Protein AF-A0A968TEH0-F1 (afdb_monomer_lite)

Structure (mmCIF, N/CA/C/O backbone):
data_AF-A0A968TEH0-F1
#
_entry.id   AF-A0A968TEH0-F1
#
loop_
_atom_site.group_PDB
_atom_site.id
_atom_site.type_symbol
_atom_site.label_atom_id
_atom_site.label_alt_id
_atom_site.label_comp_id
_atom_site.label_asym_id
_atom_site.label_entity_id
_atom_site.label_seq_id
_atom_site.pdbx_PDB_ins_code
_atom_site.Cartn_x
_atom_site.Cartn_y
_atom_site.Cartn_z
_atom_site.occupancy
_atom_site.B_iso_or_equiv
_atom_site.auth_seq_id
_atom_site.auth_comp_id
_atom_site.auth_asym_id
_atom_site.auth_atom_id
_atom_site.pdbx_PDB_model_num
ATOM 1 N N . MET A 1 1 ? -9.177 -7.107 -7.994 1.00 61.75 1 MET A N 1
ATOM 2 C CA . MET A 1 1 ? -7.861 -6.445 -7.849 1.00 61.75 1 MET A CA 1
ATOM 3 C C . MET A 1 1 ? -6.880 -6.780 -8.982 1.00 61.75 1 MET A C 1
ATOM 5 O O . MET A 1 1 ? -6.557 -5.897 -9.765 1.00 61.75 1 MET A O 1
ATOM 9 N N . ALA A 1 2 ? -6.481 -8.047 -9.148 1.00 58.28 2 ALA A N 1
ATOM 10 C CA . ALA A 1 2 ? -5.548 -8.527 -10.185 1.00 58.28 2 ALA A CA 1
ATOM 11 C C . ALA A 1 2 ? -5.849 -8.041 -11.621 1.00 58.28 2 ALA A C 1
ATOM 13 O O . ALA A 1 2 ? -5.008 -7.431 -12.283 1.00 58.28 2 ALA A O 1
ATOM 14 N N . ALA A 1 3 ? -7.084 -8.258 -12.088 1.00 64.19 3 ALA A N 1
ATOM 15 C CA . ALA A 1 3 ? -7.509 -7.868 -13.432 1.00 64.19 3 ALA A CA 1
ATOM 16 C C . ALA A 1 3 ? -7.484 -6.344 -13.653 1.00 64.19 3 ALA A C 1
ATOM 18 O O . ALA A 1 3 ? -7.127 -5.901 -14.747 1.00 64.19 3 ALA A O 1
ATOM 19 N N . ARG A 1 4 ? -7.807 -5.566 -12.605 1.00 73.94 4 ARG A N 1
ATOM 20 C CA . ARG A 1 4 ? -7.788 -4.092 -12.591 1.00 73.94 4 ARG A CA 1
ATOM 21 C C . ARG A 1 4 ? -6.352 -3.574 -12.735 1.00 73.94 4 ARG A C 1
ATOM 23 O O . ARG A 1 4 ? -6.120 -2.664 -13.521 1.00 73.94 4 ARG A O 1
ATOM 30 N N . LEU A 1 5 ? -5.382 -4.205 -12.063 1.00 68.00 5 LEU A N 1
ATOM 31 C CA . LEU A 1 5 ? -3.966 -3.800 -12.104 1.00 68.00 5 LEU A CA 1
ATOM 32 C C . LEU A 1 5 ? -3.349 -4.021 -13.474 1.00 68.00 5 LEU A C 1
ATOM 34 O O . LEU A 1 5 ? -2.732 -3.122 -14.030 1.00 68.00 5 LEU A O 1
ATOM 38 N N . LEU A 1 6 ? -3.581 -5.192 -14.055 1.00 68.69 6 LEU A N 1
ATOM 39 C CA . LEU A 1 6 ? -3.046 -5.528 -15.372 1.00 68.69 6 LEU A CA 1
ATOM 40 C C . LEU A 1 6 ? -3.805 -4.837 -16.512 1.00 68.69 6 LEU A C 1
ATOM 42 O O . LEU A 1 6 ? -3.289 -4.749 -17.620 1.00 68.69 6 LEU A O 1
ATOM 46 N N . ALA A 1 7 ? -5.025 -4.348 -16.261 1.00 74.12 7 ALA A N 1
ATOM 47 C CA . ALA A 1 7 ? -5.728 -3.473 -17.197 1.00 74.12 7 ALA A CA 1
ATOM 48 C C . ALA A 1 7 ? -5.139 -2.056 -17.190 1.00 74.12 7 ALA A C 1
ATOM 50 O O . ALA A 1 7 ? -5.002 -1.463 -18.254 1.00 74.12 7 ALA A O 1
ATOM 51 N N . ALA A 1 8 ? -4.771 -1.538 -16.014 1.00 77.69 8 ALA A N 1
ATOM 52 C CA . ALA A 1 8 ? -4.158 -0.218 -15.881 1.00 77.69 8 ALA A CA 1
ATOM 53 C C . ALA A 1 8 ? -2.677 -0.189 -16.288 1.00 77.69 8 ALA A C 1
ATOM 55 O O . ALA A 1 8 ? -2.227 0.813 -16.836 1.00 77.69 8 ALA A O 1
ATOM 56 N N . TYR A 1 9 ? -1.943 -1.284 -16.064 1.00 78.56 9 TYR A N 1
ATOM 57 C CA . TYR A 1 9 ? -0.520 -1.410 -16.395 1.00 78.56 9 TYR A CA 1
ATOM 58 C C . TYR A 1 9 ? -0.233 -2.705 -17.172 1.00 78.56 9 TYR A C 1
ATOM 60 O O . TYR A 1 9 ? 0.296 -3.673 -16.608 1.00 78.56 9 TYR A O 1
ATOM 68 N N . PRO A 1 10 ? -0.581 -2.767 -18.470 1.00 72.19 10 PRO A N 1
ATOM 69 C CA . PRO A 1 10 ? -0.340 -3.947 -19.298 1.00 72.19 10 PRO A CA 1
ATOM 70 C C . PRO A 1 10 ? 1.14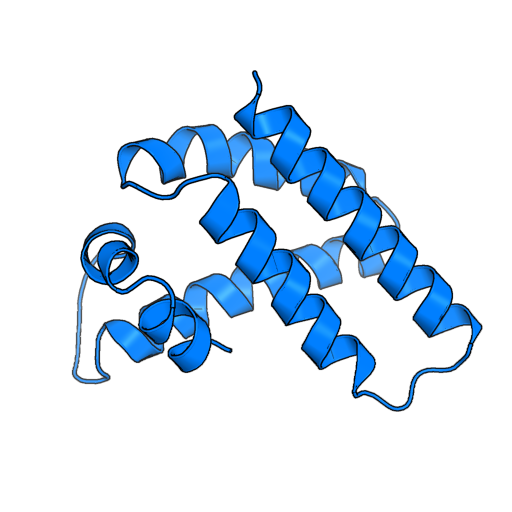3 -4.333 -19.387 1.00 72.19 10 PRO A C 1
ATOM 72 O O . PRO A 1 10 ? 1.463 -5.513 -19.561 1.00 72.19 10 PRO A O 1
ATOM 75 N N . GLU A 1 11 ? 2.056 -3.369 -19.225 1.00 73.94 11 GLU A N 1
ATOM 76 C CA . GLU A 1 11 ? 3.504 -3.589 -19.250 1.00 73.94 11 GLU A CA 1
ATOM 77 C C . GLU A 1 11 ? 3.992 -4.531 -18.141 1.00 73.94 11 GLU A C 1
ATOM 79 O O . GLU A 1 11 ? 5.016 -5.187 -18.309 1.00 73.94 11 GLU A O 1
ATOM 84 N N . LEU A 1 12 ? 3.240 -4.669 -17.042 1.00 64.81 12 LEU A N 1
ATOM 85 C CA . LEU A 1 12 ? 3.583 -5.553 -15.923 1.00 64.81 12 LEU A CA 1
ATOM 86 C C . LEU A 1 12 ? 3.440 -7.049 -16.255 1.00 64.81 12 LEU A C 1
ATOM 88 O O . LEU A 1 12 ? 3.896 -7.900 -15.491 1.00 64.81 12 LEU A O 1
ATOM 92 N N . SER A 1 13 ? 2.84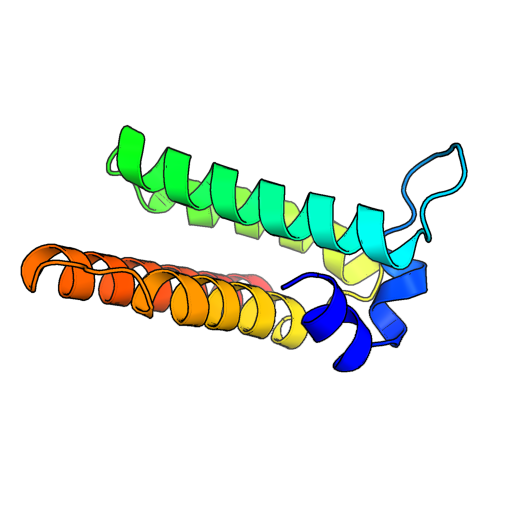0 -7.395 -17.396 1.00 63.91 13 SER A N 1
ATOM 93 C CA . SER A 1 13 ? 2.610 -8.786 -17.812 1.00 63.91 13 SER A CA 1
ATOM 94 C C . SER A 1 13 ? 3.887 -9.573 -18.155 1.00 63.91 13 SER A C 1
ATOM 96 O O . SER A 1 13 ? 3.910 -10.794 -17.992 1.00 63.91 13 SER A O 1
ATOM 98 N N . GLY A 1 14 ? 4.959 -8.905 -18.599 1.00 56.75 14 GLY A N 1
ATOM 99 C CA . GLY A 1 14 ? 6.261 -9.538 -18.882 1.00 56.75 14 GLY A CA 1
ATOM 100 C C . GLY A 1 14 ? 7.188 -9.646 -17.664 1.00 56.75 14 GLY A C 1
ATOM 101 O O . GLY A 1 14 ? 8.130 -10.426 -17.661 1.00 56.75 14 GLY A O 1
ATOM 102 N N . VAL A 1 15 ? 6.890 -8.873 -16.623 1.00 57.59 15 VAL A N 1
ATOM 103 C CA . VAL A 1 15 ? 7.747 -8.566 -15.467 1.00 57.59 15 VAL A CA 1
ATOM 104 C C . VAL A 1 15 ? 7.603 -9.587 -14.344 1.00 57.59 15 VAL A C 1
ATOM 106 O O . VAL A 1 15 ? 8.559 -9.899 -13.644 1.00 57.59 15 VAL A O 1
ATOM 109 N N . LEU A 1 16 ? 6.388 -10.106 -14.170 1.00 53.12 16 LEU A N 1
ATOM 110 C CA . LEU A 1 16 ? 6.039 -11.004 -13.072 1.00 53.12 16 LEU A CA 1
ATOM 111 C C . LEU A 1 16 ? 6.209 -12.493 -13.445 1.00 53.12 16 LEU A C 1
ATOM 113 O O . LEU A 1 16 ? 5.888 -13.362 -12.643 1.00 53.12 16 LEU A O 1
ATOM 117 N N . GLN A 1 17 ? 6.725 -12.816 -14.637 1.00 48.00 17 GLN A N 1
ATOM 118 C CA . GLN A 1 17 ? 6.958 -14.198 -15.075 1.00 48.00 17 GLN A CA 1
ATOM 119 C C . GLN A 1 17 ? 8.167 -14.830 -14.358 1.00 48.00 17 GLN A C 1
ATOM 121 O O . GLN A 1 17 ? 9.254 -14.914 -14.921 1.00 48.00 17 GLN A O 1
ATOM 126 N N . MET A 1 18 ? 7.977 -15.311 -13.128 1.00 43.78 18 MET A N 1
ATOM 127 C CA . MET A 1 18 ? 8.868 -16.302 -12.511 1.00 43.78 18 MET A CA 1
ATOM 128 C C . MET A 1 18 ? 8.183 -17.682 -12.530 1.00 43.78 18 MET A C 1
ATOM 130 O O . MET A 1 18 ? 7.160 -17.877 -11.884 1.00 43.78 18 MET A O 1
ATOM 134 N N . GLU A 1 19 ? 8.755 -18.577 -13.346 1.00 37.81 19 GLU A N 1
ATOM 135 C CA . GLU A 1 19 ? 8.644 -20.051 -13.416 1.00 37.81 19 GLU A CA 1
ATOM 136 C C . GLU A 1 19 ? 7.235 -20.724 -13.403 1.00 37.81 19 GLU A C 1
ATOM 138 O O . GLU A 1 19 ? 6.604 -20.881 -12.368 1.00 37.81 19 GLU A O 1
ATOM 143 N N . THR A 1 20 ? 6.802 -21.179 -14.603 1.00 40.12 20 THR A N 1
ATOM 144 C CA . THR A 1 20 ? 6.086 -22.445 -14.993 1.00 40.12 20 THR A CA 1
ATOM 145 C C . THR A 1 20 ? 5.087 -23.117 -14.007 1.00 40.12 20 THR A C 1
ATOM 147 O O . THR A 1 20 ? 5.441 -23.373 -12.872 1.00 40.12 20 THR A O 1
ATOM 150 N N . VAL A 1 21 ? 3.852 -23.584 -14.307 1.00 37.91 21 VAL A N 1
ATOM 151 C CA . VAL A 1 21 ? 3.203 -24.254 -15.471 1.00 37.91 21 VAL A CA 1
ATOM 152 C C . VAL A 1 21 ? 1.648 -24.155 -15.328 1.00 37.91 21 VAL A C 1
ATOM 154 O O . VAL A 1 21 ? 1.125 -23.969 -14.235 1.00 37.91 21 VAL A O 1
ATOM 157 N N . VAL A 1 22 ? 0.905 -24.362 -16.428 1.00 39.41 22 VAL A N 1
ATOM 158 C CA . VAL A 1 22 ? -0.532 -24.749 -16.574 1.00 39.41 22 VAL A CA 1
ATOM 159 C C . VAL A 1 22 ? -1.605 -23.647 -16.552 1.00 39.41 22 VAL A C 1
ATOM 161 O O . VAL A 1 22 ? -1.764 -22.906 -15.596 1.00 39.41 22 VAL A O 1
ATOM 164 N N . ALA A 1 23 ? -2.346 -23.605 -17.661 1.00 39.25 23 ALA A N 1
ATOM 165 C CA . ALA A 1 23 ? -3.567 -22.883 -18.029 1.00 39.25 23 ALA A CA 1
ATOM 166 C C . ALA A 1 23 ? -4.511 -22.367 -16.911 1.00 39.25 23 ALA A C 1
ATOM 168 O O . ALA A 1 23 ? -5.632 -22.830 -16.743 1.00 39.25 23 ALA A O 1
ATOM 169 N N . SER A 1 24 ? -4.107 -21.290 -16.256 1.00 45.25 24 SER A N 1
ATOM 170 C CA . SER A 1 24 ? -4.930 -20.097 -16.025 1.00 45.25 24 SER A CA 1
ATOM 171 C C . SER A 1 24 ? -4.114 -18.928 -16.572 1.00 45.25 24 SER A C 1
ATOM 173 O O . SER A 1 24 ? -2.874 -19.006 -16.576 1.00 45.25 24 SER A O 1
ATOM 175 N N . SER A 1 25 ? -4.751 -17.917 -17.175 1.00 55.91 25 SER A N 1
ATOM 176 C CA . SER A 1 25 ? -4.002 -16.884 -17.902 1.00 55.91 25 SER A CA 1
ATOM 177 C C . SER A 1 25 ? -2.899 -16.339 -16.984 1.00 55.91 25 SER A C 1
ATOM 179 O O . SER A 1 25 ? -3.137 -16.136 -15.793 1.00 55.91 25 SER A O 1
ATOM 181 N N . ALA A 1 26 ? -1.657 -16.208 -17.471 1.00 53.78 26 ALA A N 1
ATOM 182 C CA . ALA A 1 26 ? -0.547 -15.745 -16.625 1.00 53.78 26 ALA A CA 1
ATOM 183 C C . ALA A 1 26 ? -0.945 -14.451 -15.891 1.00 53.78 26 ALA A C 1
ATOM 185 O O . ALA A 1 26 ? -0.679 -14.286 -14.711 1.00 53.78 26 ALA A O 1
ATOM 186 N N . ARG A 1 27 ? -1.741 -13.611 -16.555 1.00 51.56 27 ARG A N 1
ATOM 187 C CA . ARG A 1 27 ? -2.398 -12.430 -16.000 1.00 51.56 27 ARG A CA 1
ATOM 188 C C . ARG A 1 27 ? -3.142 -12.683 -14.673 1.00 51.56 27 ARG A C 1
ATOM 190 O O . ARG A 1 27 ? -2.923 -11.946 -13.716 1.00 51.56 27 ARG A O 1
ATOM 197 N N . ASP A 1 28 ? -3.982 -13.709 -14.590 1.00 52.12 28 ASP A N 1
ATOM 198 C CA . ASP A 1 28 ? -4.795 -13.972 -13.394 1.00 52.12 28 ASP A CA 1
ATOM 199 C C . ASP A 1 28 ? -3.930 -14.431 -12.216 1.00 52.12 28 ASP A C 1
ATOM 201 O O . ASP A 1 28 ? -4.046 -13.896 -11.115 1.00 52.12 28 ASP A O 1
ATOM 205 N N . ARG A 1 29 ? -2.975 -15.333 -12.472 1.00 53.84 29 ARG A N 1
ATOM 206 C CA . ARG A 1 29 ? -2.059 -15.851 -11.443 1.00 53.84 29 ARG A CA 1
ATOM 207 C C . ARG A 1 29 ? -1.102 -14.795 -10.914 1.00 53.84 29 ARG A C 1
ATOM 209 O O . ARG A 1 29 ? -0.831 -14.744 -9.720 1.00 53.84 29 ARG A O 1
ATOM 216 N N . LEU A 1 30 ? -0.586 -13.944 -11.793 1.00 52.19 30 LEU A N 1
ATOM 217 C CA . LEU A 1 30 ? 0.397 -12.928 -11.420 1.00 52.19 30 LEU A CA 1
ATOM 218 C C . LEU A 1 30 ? -0.228 -11.835 -10.556 1.00 52.19 30 LEU A C 1
ATOM 220 O O . LEU A 1 30 ? 0.357 -11.421 -9.555 1.00 52.19 30 LEU A O 1
ATOM 224 N N . GLY A 1 31 ? -1.447 -11.414 -10.892 1.00 57.22 31 GLY A N 1
ATOM 225 C CA . GLY A 1 31 ? -2.183 -10.500 -10.031 1.00 57.22 31 GLY A CA 1
ATOM 226 C C . GLY A 1 31 ? -2.632 -11.154 -8.719 1.00 57.22 31 GLY A C 1
ATOM 227 O O . GLY A 1 31 ? -2.646 -10.480 -7.694 1.00 57.22 31 GLY A O 1
ATOM 228 N N . GLU A 1 32 ? -2.948 -12.451 -8.711 1.00 59.66 32 GLU A N 1
A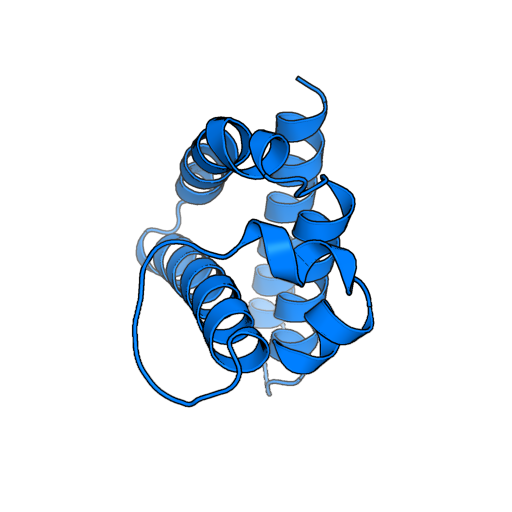TOM 229 C CA . GLU A 1 32 ? -3.263 -13.190 -7.482 1.00 59.66 32 GLU A CA 1
ATOM 230 C C . GLU A 1 32 ? -2.055 -13.279 -6.537 1.00 59.66 32 GLU A C 1
ATOM 232 O O . GLU A 1 32 ? -2.189 -13.013 -5.344 1.00 59.66 32 GLU A O 1
ATOM 237 N N . VAL A 1 33 ? -0.858 -13.565 -7.060 1.00 60.06 33 VAL A N 1
ATOM 238 C CA . VAL A 1 33 ? 0.378 -13.624 -6.262 1.00 60.06 33 VAL A CA 1
ATOM 239 C C . VAL A 1 33 ? 0.716 -12.262 -5.656 1.00 60.06 33 VAL A C 1
ATOM 241 O O . VAL A 1 33 ? 0.998 -12.191 -4.461 1.00 60.06 33 VAL A O 1
ATOM 244 N N . ALA A 1 34 ? 0.664 -11.182 -6.442 1.00 63.16 34 ALA A N 1
ATOM 245 C CA . ALA A 1 34 ? 0.978 -9.838 -5.953 1.00 63.16 34 ALA A CA 1
ATOM 246 C C . ALA A 1 34 ? 0.003 -9.382 -4.852 1.00 63.16 34 ALA A C 1
ATOM 248 O O . ALA A 1 34 ? 0.424 -8.890 -3.806 1.00 63.16 34 ALA A O 1
ATOM 249 N N . VAL A 1 35 ? -1.297 -9.618 -5.051 1.00 67.50 35 VAL A N 1
ATOM 250 C CA . VAL A 1 35 ? -2.338 -9.289 -4.065 1.00 67.50 35 VAL A CA 1
ATOM 251 C C . VAL A 1 35 ? -2.201 -10.145 -2.809 1.00 67.50 35 VAL A C 1
ATOM 253 O O . VAL A 1 35 ? -2.329 -9.628 -1.702 1.00 67.50 35 VAL A O 1
ATOM 256 N N . ARG A 1 36 ? -1.889 -11.439 -2.954 1.00 75.62 36 ARG A N 1
ATOM 257 C CA . ARG A 1 36 ? -1.655 -12.333 -1.815 1.00 75.62 36 ARG A CA 1
ATOM 258 C C . ARG A 1 36 ? -0.472 -11.870 -0.969 1.00 75.62 36 ARG A C 1
ATOM 260 O O . ARG A 1 36 ? -0.601 -11.840 0.246 1.00 75.62 36 ARG A O 1
ATOM 267 N N . ARG A 1 37 ? 0.641 -11.461 -1.588 1.00 77.19 37 ARG A N 1
ATOM 268 C CA . ARG A 1 37 ? 1.823 -10.955 -0.868 1.00 77.19 37 ARG A CA 1
ATOM 269 C C . ARG A 1 37 ? 1.533 -9.679 -0.085 1.00 77.19 37 ARG A C 1
ATOM 271 O O . ARG A 1 37 ? 1.927 -9.583 1.070 1.00 77.19 37 ARG A O 1
ATOM 278 N N . LEU A 1 38 ? 0.804 -8.733 -0.674 1.00 81.69 38 LEU A N 1
ATOM 279 C CA . LEU A 1 38 ? 0.398 -7.519 0.036 1.00 81.69 38 LEU A CA 1
ATOM 280 C C . LEU A 1 38 ? -0.558 -7.832 1.198 1.00 81.69 38 LEU A C 1
ATOM 282 O O . LEU A 1 38 ? -0.410 -7.283 2.284 1.00 81.69 38 LEU A O 1
ATOM 286 N N . ASN A 1 39 ? -1.489 -8.768 1.002 1.00 83.56 39 ASN A N 1
ATOM 287 C CA . ASN A 1 39 ? -2.382 -9.221 2.065 1.00 83.56 39 ASN A CA 1
ATOM 288 C C . ASN A 1 39 ? -1.620 -9.923 3.207 1.00 83.56 39 ASN A C 1
ATOM 290 O O . ASN A 1 39 ? -1.880 -9.667 4.378 1.00 83.56 39 ASN A O 1
ATOM 294 N N . GLU A 1 40 ? -0.648 -10.781 2.881 1.00 86.06 40 GLU A N 1
ATOM 295 C CA . GLU A 1 40 ? 0.253 -11.414 3.856 1.00 86.06 40 GLU A CA 1
ATOM 296 C C . GLU A 1 40 ? 1.061 -10.369 4.635 1.00 86.06 40 GLU A C 1
ATOM 298 O O . GLU A 1 40 ? 1.200 -10.488 5.854 1.00 86.06 40 GLU A O 1
ATOM 303 N N . LEU A 1 41 ? 1.542 -9.325 3.956 1.00 87.50 41 LEU A N 1
ATOM 304 C CA . LEU A 1 41 ? 2.282 -8.235 4.581 1.00 87.50 41 LEU A CA 1
ATOM 305 C C . LEU A 1 41 ? 1.416 -7.463 5.577 1.00 87.50 41 LEU A C 1
ATOM 307 O O . LEU A 1 41 ? 1.785 -7.344 6.742 1.00 87.50 41 LEU A O 1
ATOM 311 N N . VAL A 1 42 ? 0.238 -7.001 5.151 1.00 86.75 42 VAL A N 1
ATOM 312 C CA . VAL A 1 42 ? -0.702 -6.282 6.025 1.00 86.75 42 VAL A CA 1
ATOM 313 C C . VAL A 1 42 ? -1.132 -7.158 7.198 1.00 86.75 42 VAL A C 1
ATOM 315 O O . VAL A 1 42 ? -1.152 -6.698 8.336 1.00 86.75 42 VAL A O 1
ATOM 318 N N . ARG A 1 43 ? -1.390 -8.447 6.965 1.00 87.81 43 ARG A N 1
ATOM 319 C CA . ARG A 1 43 ? -1.690 -9.392 8.044 1.00 87.81 43 ARG A CA 1
ATOM 320 C C . ARG A 1 43 ? -0.538 -9.510 9.042 1.00 87.81 43 ARG A C 1
ATOM 322 O O . ARG A 1 43 ? -0.794 -9.591 10.236 1.00 87.81 43 ARG A O 1
ATOM 329 N N . SER A 1 44 ? 0.705 -9.518 8.571 1.00 88.06 44 SER A N 1
ATOM 330 C CA . SER A 1 44 ? 1.887 -9.599 9.436 1.00 88.06 44 SER A CA 1
ATOM 331 C C . SER A 1 44 ? 2.036 -8.336 10.284 1.00 88.06 44 SER A C 1
ATOM 333 O O . SER A 1 44 ? 2.203 -8.445 11.494 1.00 88.06 44 SER A O 1
ATOM 335 N N . ILE A 1 45 ? 1.861 -7.154 9.685 1.00 89.56 45 ILE A N 1
ATOM 336 C CA . ILE A 1 45 ? 1.822 -5.871 10.407 1.00 89.56 45 ILE A CA 1
ATOM 337 C C . ILE A 1 45 ? 0.762 -5.908 11.511 1.00 89.56 45 ILE A C 1
ATOM 339 O O . ILE A 1 45 ? 1.045 -5.532 12.640 1.00 89.56 45 ILE A O 1
ATOM 343 N N . LEU A 1 46 ? -0.447 -6.384 11.200 1.00 87.06 46 LEU A N 1
ATOM 344 C CA . LEU A 1 46 ? -1.545 -6.447 12.167 1.00 87.06 46 LEU A CA 1
ATOM 345 C C . LEU A 1 46 ? -1.301 -7.473 13.285 1.00 87.06 46 LEU A C 1
ATOM 347 O O . LEU A 1 46 ? -1.694 -7.228 14.417 1.00 87.06 46 LEU A O 1
ATOM 351 N N . ILE A 1 47 ? -0.671 -8.616 12.989 1.00 89.12 47 ILE A N 1
ATOM 352 C CA . ILE A 1 47 ? -0.373 -9.659 13.988 1.00 89.12 47 ILE A CA 1
ATOM 353 C C . ILE A 1 47 ? 0.740 -9.221 14.942 1.00 89.12 47 ILE A C 1
ATOM 355 O O . ILE A 1 47 ? 0.671 -9.516 16.133 1.00 89.12 47 ILE A O 1
ATOM 359 N N . PHE A 1 48 ? 1.781 -8.579 14.415 1.00 88.38 48 PHE A N 1
ATOM 360 C CA . PHE A 1 48 ? 2.958 -8.191 15.192 1.00 88.38 48 PHE A CA 1
ATOM 361 C C . PHE A 1 48 ? 2.893 -6.754 15.717 1.00 88.38 48 PHE A C 1
ATOM 363 O O . PHE A 1 48 ? 3.779 -6.356 16.466 1.00 88.38 48 PHE A O 1
ATOM 370 N N . GLU A 1 49 ? 1.871 -5.991 15.321 1.00 87.25 49 GLU A N 1
ATOM 371 C CA . GLU A 1 49 ? 1.721 -4.556 15.605 1.00 87.25 49 GLU A CA 1
ATOM 372 C C . GLU A 1 49 ? 2.965 -3.737 15.210 1.00 87.25 49 GLU A C 1
ATOM 374 O O . GLU A 1 49 ? 3.282 -2.710 15.809 1.00 87.25 49 GLU A O 1
ATOM 379 N N . ASP A 1 50 ? 3.677 -4.190 14.173 1.00 87.81 50 ASP A N 1
ATOM 380 C CA . ASP A 1 50 ? 4.969 -3.647 13.767 1.00 87.81 50 ASP A CA 1
ATOM 381 C C . ASP A 1 50 ? 4.964 -3.245 12.290 1.00 87.81 50 ASP A C 1
ATOM 383 O O . ASP A 1 50 ? 4.987 -4.069 11.370 1.00 87.81 50 ASP A O 1
ATOM 387 N N . LEU A 1 51 ? 4.955 -1.932 12.067 1.00 86.38 51 LEU A N 1
ATOM 388 C CA . LEU A 1 51 ? 5.006 -1.327 10.740 1.00 86.38 51 LEU A CA 1
ATOM 389 C C . LEU A 1 51 ? 6.386 -1.469 10.075 1.00 86.38 51 LEU A C 1
ATOM 391 O O . LEU A 1 51 ? 6.468 -1.437 8.848 1.00 86.38 51 LEU A O 1
ATOM 395 N N . SER A 1 52 ? 7.461 -1.684 10.841 1.00 86.12 52 SER A N 1
ATOM 396 C CA . SER A 1 52 ? 8.821 -1.816 10.298 1.00 86.12 52 SER A CA 1
ATOM 397 C C . SER A 1 52 ? 8.996 -3.058 9.416 1.00 86.12 52 SER A C 1
ATOM 399 O O . SER A 1 52 ? 9.816 -3.053 8.494 1.00 86.12 52 SER A O 1
ATOM 401 N N . ILE A 1 53 ? 8.148 -4.078 9.609 1.00 85.00 53 ILE A N 1
ATOM 402 C CA . ILE A 1 53 ? 8.063 -5.264 8.742 1.00 85.00 53 ILE A CA 1
ATOM 403 C C . ILE A 1 53 ? 7.804 -4.843 7.292 1.00 85.00 53 ILE A C 1
ATOM 405 O O . ILE A 1 53 ? 8.433 -5.355 6.365 1.00 85.00 53 ILE A O 1
ATOM 409 N N . ALA A 1 54 ? 6.925 -3.861 7.081 1.00 84.50 54 ALA A N 1
ATOM 410 C CA . ALA A 1 54 ? 6.651 -3.351 5.747 1.00 84.50 54 ALA A CA 1
ATOM 411 C C . ALA A 1 54 ? 7.852 -2.671 5.109 1.00 84.50 54 ALA A C 1
ATOM 413 O O . ALA A 1 54 ? 8.091 -2.831 3.915 1.00 84.50 54 ALA A O 1
ATOM 414 N N . GLU A 1 55 ? 8.613 -1.924 5.900 1.00 85.94 55 GLU A N 1
ATOM 415 C CA . GLU A 1 55 ? 9.808 -1.256 5.416 1.00 85.94 55 GLU A CA 1
ATOM 416 C C . GLU A 1 55 ? 10.868 -2.261 4.962 1.00 85.94 55 GLU A C 1
ATOM 418 O O . GLU A 1 55 ? 11.452 -2.101 3.889 1.00 85.94 55 GLU A O 1
ATOM 423 N N . GLN A 1 56 ? 11.087 -3.324 5.735 1.00 86.00 56 GLN A N 1
ATOM 424 C CA . GLN A 1 56 ? 12.038 -4.372 5.380 1.00 86.00 56 GLN A CA 1
ATOM 425 C C . GLN A 1 56 ? 11.634 -5.101 4.091 1.00 86.00 56 GLN A C 1
ATOM 427 O O . GLN A 1 56 ? 12.459 -5.247 3.182 1.00 86.00 56 GLN A O 1
ATOM 432 N N . GLU A 1 57 ? 10.368 -5.504 3.981 1.00 84.88 57 GLU A N 1
ATOM 433 C CA . GLU A 1 57 ? 9.848 -6.206 2.805 1.00 84.88 57 GLU A CA 1
ATOM 434 C C . GLU A 1 57 ? 9.858 -5.317 1.554 1.00 84.88 57 GLU A C 1
ATOM 436 O O . GLU A 1 57 ? 10.288 -5.747 0.480 1.00 84.88 57 GLU A O 1
ATOM 441 N N . LEU A 1 58 ? 9.461 -4.046 1.679 1.00 84.62 58 LEU A N 1
ATOM 442 C CA . LEU A 1 58 ? 9.470 -3.104 0.559 1.00 84.62 58 LEU A CA 1
ATOM 443 C C . LEU A 1 58 ? 10.896 -2.734 0.126 1.00 84.62 58 LEU A C 1
ATOM 445 O O . LEU A 1 58 ? 11.150 -2.655 -1.077 1.00 84.62 58 LEU A O 1
ATOM 449 N N . ARG A 1 59 ? 11.855 -2.592 1.055 1.00 85.75 59 ARG A N 1
ATOM 450 C CA . ARG 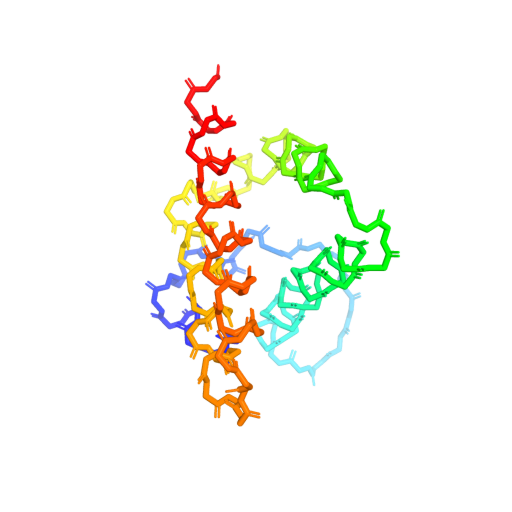A 1 59 ? 13.286 -2.423 0.724 1.00 85.75 59 ARG A CA 1
ATOM 451 C C . ARG A 1 59 ? 13.840 -3.614 -0.042 1.00 85.75 59 ARG A C 1
ATOM 453 O O . ARG A 1 59 ? 14.509 -3.428 -1.059 1.00 85.75 59 ARG A O 1
ATOM 460 N N . TRP A 1 60 ? 13.542 -4.832 0.408 1.00 85.31 60 TRP A N 1
ATOM 461 C CA . TRP A 1 60 ? 13.937 -6.035 -0.320 1.00 85.31 60 TRP A CA 1
ATOM 462 C C . TRP A 1 60 ? 13.322 -6.057 -1.726 1.00 85.31 60 TRP A C 1
ATOM 464 O O . TRP A 1 60 ? 14.030 -6.267 -2.715 1.00 85.31 60 TRP A O 1
ATOM 474 N N . ALA A 1 61 ? 12.027 -5.751 -1.832 1.00 80.56 61 ALA A N 1
ATOM 475 C CA . ALA A 1 61 ? 11.306 -5.726 -3.098 1.00 80.56 61 ALA A CA 1
ATOM 476 C C . ALA A 1 61 ? 11.885 -4.692 -4.082 1.00 80.56 61 ALA A C 1
ATOM 478 O O . ALA A 1 61 ? 12.020 -4.992 -5.270 1.00 80.56 61 ALA A O 1
ATOM 479 N N . VAL A 1 62 ? 12.302 -3.509 -3.619 1.00 82.69 62 VAL A N 1
ATOM 480 C CA . VAL A 1 62 ? 12.973 -2.502 -4.466 1.00 82.69 62 VAL A CA 1
ATOM 481 C C . VAL A 1 62 ? 14.332 -2.968 -4.985 1.00 82.69 62 VAL A C 1
ATOM 483 O O . VAL A 1 62 ? 14.724 -2.596 -6.087 1.00 82.69 62 VAL A O 1
ATOM 486 N N . GLY A 1 63 ? 15.025 -3.864 -4.286 1.00 80.50 63 GLY A N 1
ATOM 487 C CA . GLY A 1 63 ? 16.247 -4.475 -4.815 1.00 80.50 63 GLY A CA 1
ATOM 488 C C . GLY A 1 63 ? 16.022 -5.344 -6.065 1.00 80.50 63 GLY A C 1
ATOM 489 O O . GLY A 1 63 ? 16.955 -5.561 -6.845 1.00 80.50 63 GLY A O 1
ATOM 490 N N . VAL A 1 64 ? 14.796 -5.839 -6.276 1.00 79.62 64 VAL A N 1
ATOM 491 C CA . VAL A 1 64 ? 14.484 -6.881 -7.271 1.00 79.62 64 VAL A CA 1
ATOM 492 C C . VAL A 1 64 ? 13.506 -6.398 -8.342 1.00 79.62 64 VAL A C 1
ATOM 494 O O . VAL A 1 64 ? 13.751 -6.564 -9.538 1.00 79.62 64 VAL A O 1
ATOM 497 N N . LEU A 1 65 ? 12.388 -5.799 -7.940 1.00 79.62 65 LEU A N 1
ATOM 498 C CA . LEU A 1 65 ? 11.259 -5.483 -8.815 1.00 79.62 65 LEU A CA 1
ATOM 499 C C . LEU A 1 65 ? 11.563 -4.429 -9.903 1.00 79.62 65 LEU A C 1
ATOM 501 O O . LEU A 1 65 ? 11.111 -4.623 -11.038 1.00 79.62 65 LEU A O 1
ATOM 505 N N . PRO A 1 66 ? 12.364 -3.371 -9.655 1.00 81.94 66 PRO A N 1
ATOM 506 C CA . PRO A 1 66 ? 12.733 -2.400 -10.686 1.00 81.94 66 PRO A CA 1
ATOM 507 C C . PRO A 1 66 ? 13.491 -3.007 -11.863 1.00 81.94 66 PRO A C 1
ATOM 509 O O . PRO A 1 66 ? 13.263 -2.609 -13.004 1.00 81.94 66 PRO A O 1
ATOM 512 N N . ARG A 1 67 ? 14.329 -4.025 -11.616 1.00 80.38 67 ARG A N 1
ATOM 513 C CA . ARG A 1 67 ? 15.069 -4.745 -12.673 1.00 80.38 67 ARG A CA 1
ATOM 514 C C . ARG A 1 67 ? 14.145 -5.455 -13.651 1.00 80.38 67 ARG A C 1
ATOM 516 O O . ARG A 1 67 ? 14.528 -5.706 -14.786 1.00 80.38 67 ARG A O 1
ATOM 523 N N . HIS A 1 68 ? 12.932 -5.747 -13.207 1.00 74.38 68 HIS A N 1
ATOM 524 C CA . HIS A 1 68 ? 11.923 -6.381 -14.024 1.00 74.38 68 HIS A CA 1
ATOM 525 C C . HIS A 1 68 ? 10.974 -5.347 -14.648 1.00 74.38 68 HIS A C 1
ATOM 527 O O . HIS A 1 68 ? 10.155 -5.728 -15.457 1.00 74.38 68 HIS A O 1
ATOM 533 N N . GLY A 1 69 ? 11.082 -4.044 -14.357 1.00 75.44 69 GLY A N 1
ATOM 534 C CA . GLY A 1 69 ? 10.225 -3.000 -14.940 1.00 75.44 69 GLY A CA 1
ATOM 535 C C . GLY A 1 69 ? 9.054 -2.562 -14.054 1.00 75.44 69 GLY A C 1
ATOM 536 O O . GLY A 1 69 ? 8.221 -1.753 -14.478 1.00 75.44 69 GLY A O 1
ATOM 537 N N . VAL A 1 70 ? 8.992 -3.038 -12.806 1.00 81.69 70 VAL A N 1
ATOM 538 C CA . VAL A 1 70 ? 8.084 -2.475 -11.800 1.00 81.69 70 VAL A CA 1
ATOM 539 C C . VAL A 1 70 ? 8.586 -1.093 -11.390 1.00 81.69 70 VAL A C 1
ATOM 541 O O . VAL A 1 70 ? 9.746 -0.912 -11.042 1.00 81.69 70 VAL A O 1
ATOM 544 N N . LYS A 1 71 ? 7.700 -0.102 -11.413 1.00 86.19 71 LYS A N 1
ATOM 545 C CA . LYS A 1 71 ? 7.998 1.276 -11.030 1.00 86.19 71 LYS A CA 1
ATOM 546 C C . LYS A 1 71 ? 7.279 1.597 -9.729 1.00 86.19 71 LYS A C 1
ATOM 548 O O . LYS A 1 71 ? 6.251 0.989 -9.438 1.00 86.19 71 LYS A O 1
ATOM 553 N N . MET A 1 72 ? 7.762 2.618 -9.029 1.00 89.69 72 MET A N 1
ATOM 554 C CA . MET A 1 72 ? 7.136 3.181 -7.828 1.00 89.69 72 MET A CA 1
ATOM 555 C C . MET A 1 72 ? 5.615 3.336 -7.987 1.00 89.69 72 MET A C 1
ATOM 557 O O . MET A 1 72 ? 4.859 2.794 -7.190 1.00 89.69 72 MET A O 1
ATOM 561 N N . ARG A 1 73 ? 5.157 3.927 -9.103 1.00 86.44 73 ARG A N 1
ATOM 562 C CA . ARG A 1 73 ? 3.722 4.095 -9.403 1.00 86.44 73 ARG A CA 1
ATOM 563 C C . ARG A 1 73 ? 2.923 2.784 -9.374 1.00 86.44 73 ARG A C 1
ATOM 565 O O . ARG A 1 73 ? 1.782 2.784 -8.947 1.00 86.44 73 ARG A O 1
ATOM 572 N N . HIS A 1 74 ? 3.509 1.667 -9.816 1.00 85.00 74 HIS A N 1
ATOM 573 C CA . HIS A 1 74 ? 2.824 0.372 -9.838 1.00 85.00 74 HIS A CA 1
ATOM 574 C C . HIS A 1 74 ? 2.624 -0.150 -8.411 1.00 85.00 74 HIS A C 1
ATOM 576 O O . HIS A 1 74 ? 1.552 -0.651 -8.091 1.00 85.00 74 HIS A O 1
ATOM 582 N N . GLN A 1 75 ? 3.637 0.006 -7.551 1.00 85.88 75 GLN A N 1
ATOM 583 C CA . GLN A 1 75 ? 3.559 -0.356 -6.133 1.00 85.88 75 GLN A CA 1
ATOM 584 C C . GLN A 1 75 ? 2.579 0.540 -5.377 1.00 85.88 75 GLN A C 1
ATOM 586 O O . GLN A 1 75 ? 1.684 0.031 -4.711 1.00 85.88 75 GLN A O 1
ATOM 591 N N . ALA A 1 76 ? 2.685 1.855 -5.563 1.00 90.56 76 ALA A N 1
ATOM 592 C CA . ALA A 1 76 ? 1.785 2.836 -4.968 1.00 90.56 76 ALA A CA 1
ATOM 593 C C . ALA A 1 76 ? 0.314 2.551 -5.325 1.00 90.56 76 ALA A C 1
ATOM 595 O O . ALA A 1 76 ? -0.547 2.512 -4.453 1.00 90.56 76 ALA A O 1
ATOM 596 N N . THR A 1 77 ? 0.018 2.258 -6.597 1.00 88.75 77 THR A N 1
ATOM 597 C CA . THR A 1 77 ? -1.347 1.908 -7.017 1.00 88.75 77 THR A CA 1
ATOM 598 C C . THR A 1 77 ? -1.831 0.579 -6.439 1.00 88.75 77 THR A C 1
ATOM 600 O O . THR A 1 77 ? -3.003 0.474 -6.088 1.00 88.75 77 THR A O 1
ATOM 603 N N . MET A 1 78 ? -0.962 -0.430 -6.310 1.00 86.06 78 MET A N 1
ATOM 604 C CA . MET A 1 78 ? -1.340 -1.686 -5.651 1.00 86.06 78 MET A CA 1
ATOM 605 C C . MET A 1 78 ? -1.698 -1.480 -4.180 1.00 86.06 78 MET A C 1
ATOM 607 O O . MET A 1 78 ? -2.709 -2.024 -3.740 1.00 86.06 78 MET A O 1
ATOM 611 N N . VAL A 1 79 ? -0.892 -0.704 -3.447 1.00 90.25 79 VAL A N 1
ATOM 612 C CA . VAL A 1 79 ? -1.158 -0.352 -2.045 1.00 90.25 79 VAL A CA 1
ATOM 613 C C . VAL A 1 79 ? -2.484 0.390 -1.953 1.00 90.25 79 VAL A C 1
ATOM 615 O O . VAL A 1 79 ? -3.403 -0.100 -1.305 1.00 90.25 79 VAL A O 1
ATOM 618 N N . HIS A 1 80 ? -2.630 1.495 -2.681 1.00 91.12 80 HIS A N 1
ATOM 619 C CA . HIS A 1 80 ? -3.837 2.312 -2.627 1.00 91.12 80 HIS A CA 1
ATOM 620 C C . HIS A 1 80 ? -5.110 1.516 -2.943 1.00 91.12 80 HIS A C 1
ATOM 622 O O . HIS A 1 80 ? -6.080 1.548 -2.193 1.00 91.12 80 HIS A O 1
ATOM 628 N N . TRP A 1 81 ? -5.118 0.727 -4.021 1.00 89.81 81 TRP A N 1
ATOM 629 C CA . TRP A 1 81 ? -6.310 -0.049 -4.357 1.00 89.81 81 TRP A CA 1
ATOM 630 C C . TRP A 1 81 ? -6.598 -1.176 -3.371 1.00 89.81 81 TRP A C 1
ATOM 632 O O . TRP A 1 81 ? -7.762 -1.517 -3.181 1.00 89.81 81 TRP A O 1
ATOM 642 N N . PHE A 1 82 ? -5.579 -1.775 -2.751 1.00 88.38 82 PHE A N 1
ATOM 643 C CA . PHE A 1 82 ? -5.809 -2.738 -1.677 1.00 88.38 82 PHE A CA 1
ATOM 644 C C . PHE A 1 82 ? -6.611 -2.095 -0.544 1.00 88.38 82 PHE A C 1
ATOM 646 O O . PHE A 1 82 ? -7.633 -2.650 -0.142 1.00 88.38 82 PHE A O 1
ATOM 653 N N . PHE A 1 83 ? -6.202 -0.909 -0.093 1.00 90.69 83 PHE A N 1
ATOM 654 C CA . PHE A 1 83 ? -6.910 -0.184 0.957 1.00 90.69 83 PHE A CA 1
ATOM 655 C C . PHE A 1 83 ? -8.284 0.325 0.495 1.00 90.69 83 PHE A C 1
ATOM 657 O O . PHE A 1 83 ? -9.237 0.191 1.254 1.00 90.69 83 PHE A O 1
ATOM 664 N N . GLU A 1 84 ? -8.444 0.725 -0.773 1.00 89.81 84 GLU A N 1
ATOM 665 C CA . GLU A 1 84 ? -9.757 1.040 -1.373 1.00 89.81 84 GLU A CA 1
ATOM 666 C C . GLU A 1 84 ? -10.752 -0.136 -1.257 1.00 89.81 84 GLU A C 1
ATOM 668 O O . GLU A 1 84 ? -11.945 0.072 -1.044 1.00 89.81 84 GLU A O 1
ATOM 673 N N . GLU A 1 85 ? -10.299 -1.391 -1.388 1.00 86.75 85 GLU A N 1
ATOM 674 C CA . GLU A 1 85 ? -11.171 -2.559 -1.179 1.00 86.75 85 GLU A CA 1
ATOM 675 C C . GLU A 1 85 ? -11.399 -2.871 0.304 1.00 86.75 85 GLU A C 1
ATOM 677 O O . GLU A 1 85 ? -12.494 -3.295 0.669 1.00 86.75 85 GLU A O 1
ATOM 682 N N . VAL A 1 86 ? -10.400 -2.652 1.166 1.00 86.50 86 VAL A N 1
ATOM 683 C CA . VAL A 1 86 ? -10.549 -2.815 2.623 1.00 86.50 86 VAL A CA 1
ATOM 684 C C . VAL A 1 86 ? -11.571 -1.819 3.178 1.00 86.50 86 VAL A C 1
ATOM 686 O O . VAL A 1 86 ? -12.388 -2.185 4.017 1.00 86.50 86 VAL A O 1
ATOM 689 N N . GLU A 1 87 ? -11.606 -0.590 2.665 1.00 86.94 87 GLU A N 1
ATOM 690 C CA . GLU A 1 87 ? -12.578 0.437 3.062 1.00 86.94 87 GLU A CA 1
ATOM 691 C C . GLU A 1 87 ? -14.039 0.082 2.751 1.00 86.94 87 GLU A C 1
ATOM 693 O O . GLU A 1 87 ? -14.953 0.658 3.353 1.00 86.94 87 GLU A O 1
ATOM 698 N N . ARG A 1 88 ? -14.272 -0.856 1.822 1.00 88.75 88 ARG A N 1
ATOM 699 C CA . ARG A 1 88 ? -15.614 -1.364 1.490 1.00 88.75 88 ARG A CA 1
ATOM 700 C C . ARG A 1 88 ? -16.144 -2.355 2.521 1.00 88.75 88 ARG A C 1
ATOM 702 O O . ARG A 1 88 ? -17.323 -2.700 2.464 1.00 88.75 88 ARG A O 1
ATOM 709 N N . LEU A 1 89 ? -15.296 -2.829 3.432 1.00 86.25 89 LEU A N 1
ATOM 710 C CA . LEU A 1 89 ? -15.721 -3.651 4.557 1.00 86.25 89 LEU A CA 1
ATOM 711 C C . LEU A 1 89 ? -16.493 -2.797 5.573 1.00 86.25 89 LEU A C 1
ATOM 713 O O . LEU A 1 89 ? -16.313 -1.579 5.670 1.00 86.25 89 LEU A O 1
ATOM 717 N N . ASP A 1 90 ? -17.358 -3.449 6.347 1.00 92.19 90 ASP A N 1
ATOM 718 C CA . ASP A 1 90 ? -18.102 -2.796 7.423 1.00 92.19 90 ASP A CA 1
ATOM 719 C C . ASP A 1 90 ? -17.201 -2.595 8.650 1.00 92.19 90 ASP A C 1
ATOM 721 O O . ASP A 1 90 ? -17.243 -3.353 9.615 1.00 92.19 90 ASP A O 1
ATOM 725 N N . LEU A 1 91 ? -16.304 -1.614 8.542 1.00 88.25 91 LEU A N 1
ATOM 726 C CA . LEU A 1 91 ? -15.314 -1.277 9.560 1.00 88.25 91 LEU A CA 1
ATOM 727 C C . LEU A 1 91 ? -15.855 -0.241 10.548 1.00 88.25 91 LEU A C 1
ATOM 729 O O . LEU A 1 91 ? -16.400 0.800 10.141 1.00 88.25 91 LEU A O 1
ATOM 733 N N . ALA A 1 92 ? -15.592 -0.474 11.833 1.00 92.12 92 ALA A N 1
ATOM 734 C CA . ALA A 1 92 ? -15.751 0.500 12.901 1.00 92.12 92 ALA A CA 1
ATOM 735 C C . ALA A 1 92 ? -14.840 1.720 12.684 1.00 92.12 92 ALA A C 1
ATOM 737 O O . ALA A 1 92 ? -13.881 1.708 11.907 1.00 92.12 92 ALA A O 1
ATOM 738 N N . LYS A 1 93 ? -15.132 2.819 13.384 1.00 90.75 93 LYS A N 1
ATOM 739 C CA . LYS A 1 93 ? -14.405 4.087 13.216 1.00 90.75 93 LYS A CA 1
ATOM 740 C C . LYS A 1 93 ? -12.913 3.943 13.539 1.00 90.75 93 LYS A C 1
ATOM 742 O O . LYS A 1 93 ? -12.062 4.510 12.851 1.00 90.75 93 LYS A O 1
ATOM 747 N N . GLU A 1 94 ? -12.606 3.184 14.579 1.00 88.75 94 GLU A N 1
ATOM 748 C CA . GLU A 1 94 ? -11.251 2.914 15.050 1.00 88.75 94 GLU A CA 1
ATOM 749 C C . GLU A 1 94 ? -10.483 2.075 14.020 1.00 88.75 94 GLU A C 1
ATOM 751 O O . GLU A 1 94 ? -9.345 2.396 13.682 1.00 88.75 94 GLU A O 1
ATOM 756 N N . GLU A 1 95 ? -11.142 1.072 13.435 1.00 87.06 95 GLU A N 1
ATOM 757 C CA . GLU A 1 95 ? -10.582 0.225 12.377 1.00 87.06 95 GLU A CA 1
ATOM 758 C C . GLU A 1 95 ? -10.300 1.031 11.105 1.00 87.06 95 GLU A C 1
ATOM 760 O O . GLU A 1 95 ? -9.227 0.899 10.524 1.00 87.06 95 GLU A O 1
ATOM 765 N N . ARG A 1 96 ? -11.199 1.941 10.707 1.00 90.31 96 ARG A N 1
ATOM 766 C CA . ARG A 1 96 ? -10.958 2.858 9.575 1.00 90.31 96 ARG A CA 1
ATOM 767 C C . ARG A 1 96 ? -9.739 3.749 9.807 1.00 90.31 96 ARG A C 1
ATOM 769 O O . ARG A 1 96 ? -8.929 3.930 8.905 1.00 90.31 96 ARG A O 1
ATOM 776 N N . THR A 1 97 ? -9.585 4.265 11.025 1.00 91.50 97 THR A N 1
ATOM 777 C CA . THR A 1 97 ? -8.430 5.100 11.399 1.00 91.50 97 THR A CA 1
ATOM 778 C C . THR A 1 97 ? -7.122 4.307 11.312 1.00 91.50 97 THR A C 1
ATOM 780 O O . THR A 1 97 ? -6.114 4.816 10.812 1.00 91.50 97 THR A O 1
ATOM 783 N N . LEU A 1 98 ? -7.138 3.047 11.756 1.00 88.25 98 LEU A N 1
ATOM 784 C CA . LEU A 1 98 ? -6.003 2.135 11.638 1.00 88.25 98 LEU A CA 1
ATOM 785 C C . LEU A 1 98 ? -5.669 1.844 10.168 1.00 88.25 98 LEU A C 1
ATOM 787 O O . LEU A 1 98 ? -4.517 1.982 9.768 1.00 88.25 98 LEU A O 1
ATOM 791 N N . VAL A 1 99 ? -6.672 1.507 9.356 1.00 90.94 99 VAL A N 1
ATOM 792 C CA . VAL A 1 99 ? -6.543 1.249 7.912 1.00 90.94 99 VAL A CA 1
ATOM 793 C C . VAL A 1 99 ? -5.899 2.438 7.194 1.00 90.94 99 VAL A C 1
ATOM 795 O O . VAL A 1 99 ? -4.904 2.245 6.498 1.00 90.94 99 VAL A O 1
ATOM 798 N N . HIS A 1 100 ? -6.370 3.667 7.436 1.00 93.00 100 HIS A N 1
A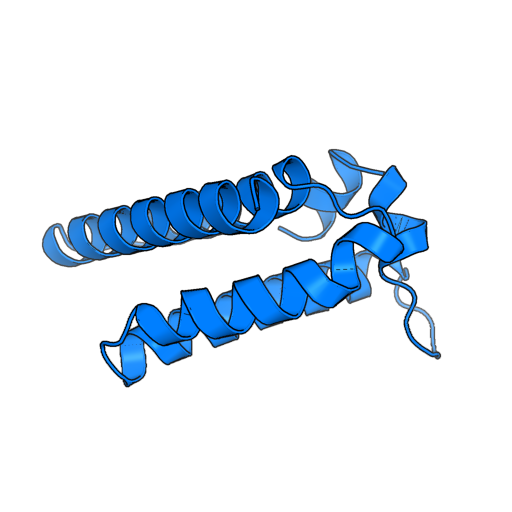TOM 799 C CA . HIS A 1 100 ? -5.763 4.886 6.876 1.00 93.00 100 HIS A CA 1
ATOM 800 C C . HIS A 1 100 ? -4.322 5.098 7.330 1.00 93.00 100 HIS A C 1
ATOM 802 O O . HIS A 1 100 ? -3.471 5.500 6.538 1.00 93.00 100 HIS A O 1
ATOM 808 N N . SER A 1 101 ? -4.031 4.818 8.601 1.00 91.62 101 SER A N 1
ATOM 809 C CA . SER A 1 101 ? -2.680 4.972 9.150 1.00 91.62 101 SER A CA 1
ATOM 810 C C . SER A 1 101 ? -1.696 3.996 8.504 1.00 91.62 101 SER A C 1
ATOM 812 O O . SER A 1 101 ? -0.576 4.385 8.170 1.00 91.62 101 SER A O 1
ATOM 814 N N . ILE A 1 102 ? -2.121 2.747 8.284 1.00 92.12 102 ILE A N 1
ATOM 815 C CA . ILE A 1 102 ? -1.312 1.723 7.612 1.00 92.12 102 ILE A CA 1
ATOM 816 C C . ILE A 1 102 ? -1.127 2.074 6.132 1.00 92.12 102 ILE A C 1
ATOM 818 O O . ILE A 1 102 ? 0.000 2.008 5.644 1.00 92.12 102 ILE A O 1
ATOM 822 N N . GLU A 1 103 ? -2.186 2.479 5.423 1.00 94.19 103 GLU A N 1
ATOM 823 C CA . GLU A 1 103 ? -2.088 2.905 4.019 1.00 94.19 103 GLU A CA 1
ATOM 824 C C . GLU A 1 103 ? -1.086 4.051 3.866 1.00 94.19 103 GLU A C 1
ATOM 826 O O . GLU A 1 103 ? -0.147 3.958 3.076 1.00 94.19 103 GLU A O 1
ATOM 831 N N . HIS A 1 104 ? -1.240 5.105 4.670 1.00 93.94 104 HIS A N 1
ATOM 832 C CA . HIS A 1 104 ? -0.359 6.267 4.636 1.00 93.94 104 HIS A CA 1
ATOM 833 C C . HIS A 1 104 ? 1.096 5.889 4.942 1.00 93.94 104 HIS A C 1
ATOM 835 O O . HIS A 1 104 ? 2.013 6.336 4.252 1.00 93.94 104 HIS A O 1
ATOM 841 N N 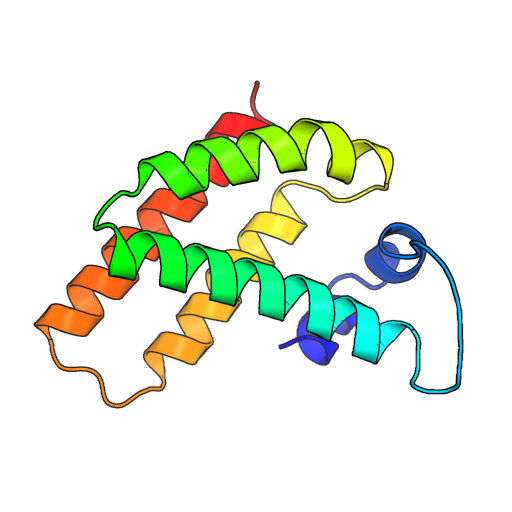. TYR A 1 105 ? 1.325 5.027 5.938 1.00 92.44 105 TYR A N 1
ATOM 842 C CA . TYR A 1 105 ? 2.663 4.529 6.244 1.00 92.44 105 TYR A CA 1
ATOM 843 C C . TYR A 1 105 ? 3.273 3.767 5.059 1.00 92.44 105 TYR A C 1
ATOM 845 O O . TYR A 1 105 ? 4.391 4.067 4.644 1.00 92.44 105 TYR A O 1
ATOM 853 N N . LEU A 1 106 ? 2.535 2.819 4.476 1.00 91.62 106 LEU A N 1
ATOM 854 C CA . LEU A 1 106 ? 3.008 2.021 3.343 1.00 91.62 106 LEU A CA 1
ATOM 855 C C . LEU A 1 106 ? 3.312 2.881 2.117 1.00 91.62 106 LEU A C 1
ATOM 857 O O . LEU A 1 106 ? 4.327 2.660 1.458 1.00 91.62 106 LEU A O 1
ATOM 861 N N . MET A 1 107 ? 2.476 3.878 1.832 1.00 93.69 107 MET A N 1
ATOM 862 C CA . MET A 1 107 ? 2.703 4.827 0.743 1.00 93.69 107 MET A CA 1
ATOM 863 C C . MET A 1 107 ? 3.990 5.630 0.958 1.00 93.69 107 MET A C 1
ATOM 865 O O . MET A 1 107 ? 4.828 5.680 0.058 1.00 93.69 107 MET A O 1
ATOM 869 N N . ASN A 1 108 ? 4.214 6.149 2.170 1.00 92.62 108 ASN A N 1
ATOM 870 C CA . ASN A 1 108 ? 5.451 6.861 2.508 1.00 92.62 108 ASN A CA 1
ATOM 871 C C . ASN A 1 108 ? 6.692 5.971 2.365 1.00 92.62 108 ASN A C 1
ATOM 873 O O . ASN A 1 108 ? 7.732 6.422 1.879 1.00 92.62 108 ASN A O 1
ATOM 877 N N . VAL A 1 109 ? 6.599 4.698 2.758 1.00 90.44 109 VAL A N 1
ATOM 878 C CA . VAL A 1 109 ? 7.695 3.738 2.581 1.00 90.44 109 VAL A CA 1
ATOM 879 C C . VAL A 1 109 ? 7.957 3.485 1.098 1.00 90.44 109 VAL A C 1
ATOM 881 O O . VAL A 1 109 ? 9.111 3.525 0.676 1.00 90.44 109 VAL A O 1
ATOM 884 N N . VAL A 1 110 ? 6.918 3.259 0.287 1.00 90.38 110 VAL A N 1
ATOM 885 C CA . VAL A 1 110 ? 7.069 3.079 -1.167 1.00 90.38 110 VAL A CA 1
ATOM 886 C C . VAL A 1 110 ? 7.767 4.289 -1.790 1.00 90.38 110 VAL A C 1
ATOM 888 O O . VAL A 1 110 ? 8.702 4.113 -2.567 1.00 90.38 110 VAL A O 1
ATOM 891 N N . GLU A 1 111 ? 7.369 5.507 -1.435 1.00 89.94 111 GLU A N 1
ATOM 892 C CA . GLU A 1 111 ? 8.016 6.725 -1.933 1.00 89.94 111 GLU A CA 1
ATOM 893 C C . GLU A 1 111 ? 9.481 6.820 -1.495 1.00 89.94 111 GLU A C 1
ATOM 895 O O . GLU A 1 111 ? 10.363 7.035 -2.326 1.00 89.94 111 GLU A O 1
ATOM 900 N N . THR A 1 112 ? 9.753 6.590 -0.210 1.00 89.31 112 THR A N 1
ATOM 901 C CA . THR A 1 112 ? 11.098 6.715 0.370 1.00 89.31 112 THR A CA 1
ATOM 902 C C . THR A 1 112 ? 12.071 5.705 -0.229 1.00 89.31 112 THR A C 1
ATOM 904 O O . THR A 1 112 ? 13.188 6.057 -0.599 1.00 89.31 112 THR A O 1
ATOM 907 N N . VAL A 1 113 ? 11.657 4.443 -0.352 1.00 87.19 113 VAL A N 1
ATOM 908 C CA . VAL A 1 113 ? 12.540 3.365 -0.810 1.00 87.19 113 VAL A CA 1
ATOM 909 C C . VAL A 1 113 ? 12.835 3.478 -2.310 1.00 87.19 113 VAL A C 1
ATOM 911 O O . VAL A 1 113 ? 13.923 3.112 -2.735 1.00 87.19 113 VAL A O 1
ATOM 914 N N . TYR A 1 114 ? 11.912 4.009 -3.120 1.00 81.94 114 TYR A N 1
ATOM 915 C CA . TYR A 1 114 ? 12.154 4.242 -4.552 1.00 81.94 114 TYR A CA 1
ATOM 916 C C . TYR A 1 114 ? 12.869 5.570 -4.862 1.00 81.94 114 TYR A C 1
ATOM 918 O O . TYR A 1 114 ? 13.279 5.769 -6.007 1.00 81.94 114 TYR A O 1
ATOM 926 N N . ALA A 1 115 ? 12.979 6.483 -3.892 1.00 78.19 115 ALA A N 1
ATOM 927 C CA . ALA A 1 115 ? 13.738 7.729 -4.019 1.00 78.19 115 ALA A CA 1
ATOM 928 C C . ALA A 1 115 ? 15.230 7.580 -3.653 1.00 78.19 115 ALA A C 1
ATOM 930 O O . ALA A 1 115 ? 16.014 8.477 -3.971 1.00 78.19 115 ALA A O 1
ATOM 931 N N . ALA A 1 116 ? 15.597 6.483 -2.981 1.00 61.12 116 ALA A N 1
ATOM 932 C CA . ALA A 1 116 ? 16.962 6.129 -2.583 1.00 61.12 116 ALA A CA 1
ATOM 933 C C . ALA A 1 116 ? 17.744 5.444 -3.716 1.00 61.12 116 ALA A C 1
ATOM 935 O O . ALA A 1 116 ? 18.971 5.686 -3.794 1.00 61.12 116 ALA A O 1
#

Secondary structure (DSSP, 8-state):
-HHHHHHH-GGGGTTS--S---SS-HHHHHHHHHHHHHHHHHHHHHHHT-THHHHHHHHHHHHHGGGGT--HHHHHHHHHHHHHHHTTS---HHHHHHHHHHHHHHHHHHHHHHH-

Sequence (116 aa):
MAARLLAAYPELSGVLQMETVVASSARDRLGEVAVRRLNELVRSILIFEDLSIAEQELRWAVGVLPRHGVKMRHQATMVHWFFEEVERLDLAKEERTLVHSIEHYLMNVVETVYAA

pLDDT: mean 77.92, std 15.27, range [37.81, 94.19]

Foldseek 3Di:
DQVVLCVVPVLCLQLQDDDDDDDDPSSVVSSVVVLVVVVVQVVVCVVVVDLVSLLVVLLVCLVRRVVSPDALVSQLVSLVVSLVVVVPDPDDPVRNVVSVVSSVSNNVSSVVSRVD

Radius of gyration: 14.56 Å; chains: 1; bounding box: 35×32×35 Å